Protein AF-A0A1B8YMQ2-F1 (afdb_monomer)

Structure (mmCIF, N/CA/C/O backbone):
data_AF-A0A1B8YMQ2-F1
#
_entry.id   AF-A0A1B8YMQ2-F1
#
loop_
_atom_site.group_PDB
_atom_site.id
_atom_site.type_symbol
_atom_site.label_atom_id
_atom_site.label_alt_id
_atom_site.label_comp_id
_atom_site.label_asym_id
_atom_site.label_entity_id
_atom_site.label_seq_id
_atom_site.pdbx_PDB_ins_code
_atom_site.Cartn_x
_atom_site.Cartn_y
_atom_site.Cartn_z
_atom_site.occupancy
_atom_site.B_iso_or_equiv
_atom_site.auth_seq_id
_atom_site.auth_comp_id
_atom_site.auth_asym_id
_atom_site.auth_atom_id
_atom_site.pdbx_PDB_model_num
ATOM 1 N N . MET A 1 1 ? 11.343 -5.820 6.277 1.00 62.94 1 MET A N 1
ATOM 2 C CA . MET A 1 1 ? 10.609 -6.178 7.516 1.00 62.94 1 MET A CA 1
ATOM 3 C C . MET A 1 1 ? 9.156 -6.588 7.267 1.00 62.94 1 MET A C 1
ATOM 5 O O . MET A 1 1 ? 8.748 -7.556 7.883 1.00 62.94 1 MET A O 1
ATOM 9 N N . MET A 1 2 ? 8.394 -5.951 6.362 1.00 65.00 2 MET A N 1
ATOM 10 C CA . MET A 1 2 ? 6.984 -6.314 6.087 1.00 65.00 2 MET A CA 1
ATOM 11 C C . MET A 1 2 ? 6.801 -7.747 5.542 1.00 65.00 2 MET A C 1
ATOM 13 O O . MET A 1 2 ? 6.052 -8.522 6.126 1.00 65.00 2 MET A O 1
ATOM 17 N N . ASN A 1 3 ? 7.557 -8.144 4.512 1.00 62.72 3 ASN A N 1
ATOM 18 C CA . ASN A 1 3 ? 7.456 -9.501 3.947 1.00 62.72 3 ASN A CA 1
ATOM 19 C C . ASN A 1 3 ? 7.846 -10.598 4.946 1.00 62.72 3 ASN A C 1
ATOM 21 O O . ASN A 1 3 ? 7.278 -11.677 4.911 1.00 62.72 3 ASN A O 1
ATOM 25 N N . GLY A 1 4 ? 8.752 -10.309 5.886 1.00 63.69 4 GLY A N 1
ATOM 26 C CA . GLY A 1 4 ? 9.114 -11.262 6.939 1.00 63.69 4 GLY A CA 1
ATOM 27 C C . GLY A 1 4 ? 7.938 -11.594 7.860 1.00 63.69 4 GLY A C 1
ATOM 28 O O . GLY A 1 4 ? 7.724 -12.756 8.173 1.00 63.69 4 GLY A O 1
ATOM 29 N N . ILE A 1 5 ? 7.135 -10.594 8.237 1.00 70.44 5 ILE A N 1
ATOM 30 C CA . ILE A 1 5 ? 5.942 -10.799 9.073 1.00 70.44 5 ILE A CA 1
ATOM 31 C C . ILE A 1 5 ? 4.863 -11.560 8.295 1.00 70.44 5 ILE A C 1
ATOM 33 O O . ILE A 1 5 ? 4.245 -12.466 8.847 1.00 70.44 5 ILE A O 1
ATOM 37 N N . LEU A 1 6 ? 4.661 -11.224 7.018 1.00 69.00 6 LEU A N 1
ATOM 38 C CA . LEU A 1 6 ? 3.693 -11.903 6.149 1.00 69.00 6 LEU A CA 1
ATOM 39 C C . LEU A 1 6 ? 4.047 -13.386 5.978 1.00 69.00 6 LEU A C 1
ATOM 41 O O . LEU A 1 6 ? 3.227 -14.246 6.293 1.00 69.00 6 LEU A O 1
ATOM 45 N N . MET A 1 7 ? 5.303 -13.682 5.630 1.00 69.50 7 MET A N 1
ATOM 46 C CA . MET A 1 7 ? 5.786 -15.054 5.452 1.00 69.50 7 MET A CA 1
ATOM 47 C C . MET A 1 7 ? 5.712 -15.870 6.748 1.00 69.50 7 MET A C 1
ATOM 49 O O . MET A 1 7 ? 5.367 -17.047 6.715 1.00 69.50 7 MET A O 1
ATOM 53 N N . SER A 1 8 ? 5.974 -15.257 7.909 1.00 72.44 8 SER A N 1
ATOM 54 C CA . SER A 1 8 ? 5.798 -15.927 9.207 1.00 72.44 8 SER A CA 1
ATOM 55 C C . SER A 1 8 ? 4.336 -16.230 9.557 1.00 72.44 8 SER A C 1
ATOM 57 O O . SER A 1 8 ? 4.093 -17.103 10.384 1.00 72.44 8 SER A O 1
ATOM 59 N N . ASN A 1 9 ? 3.371 -15.552 8.930 1.00 70.19 9 ASN A N 1
ATOM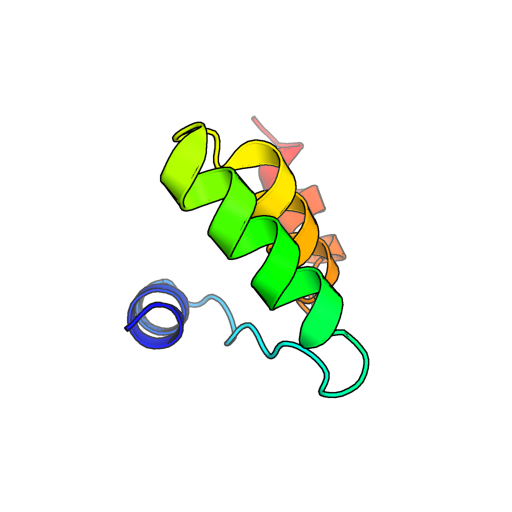 60 C CA . ASN A 1 9 ? 1.938 -15.829 9.067 1.00 70.19 9 ASN A CA 1
ATOM 61 C C . ASN A 1 9 ? 1.391 -16.705 7.921 1.00 70.19 9 ASN A C 1
ATOM 63 O O . ASN A 1 9 ? 0.179 -16.863 7.804 1.00 70.19 9 ASN A O 1
ATOM 67 N N . GLY A 1 10 ? 2.264 -17.276 7.079 1.00 68.19 10 GLY A N 1
ATOM 68 C CA . GLY A 1 10 ? 1.865 -18.108 5.938 1.00 68.19 10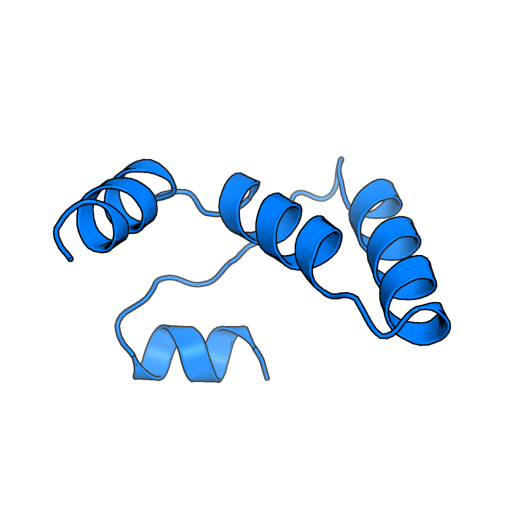 GLY A CA 1
ATOM 69 C C . GLY A 1 10 ? 1.256 -17.326 4.771 1.00 68.19 10 GLY A C 1
ATOM 70 O O . GLY A 1 10 ? 0.625 -17.930 3.910 1.00 68.19 10 GLY A O 1
ATOM 71 N N . ILE A 1 11 ? 1.424 -16.000 4.750 1.00 67.69 11 ILE A N 1
ATOM 72 C CA . ILE A 1 11 ? 0.980 -15.124 3.664 1.00 67.69 11 ILE A CA 1
ATOM 73 C C . ILE A 1 11 ? 2.172 -14.869 2.742 1.00 67.69 11 ILE A C 1
ATOM 75 O O . ILE A 1 11 ? 3.267 -14.536 3.209 1.00 67.69 11 ILE A O 1
ATOM 79 N N . ASP A 1 12 ? 1.956 -15.019 1.438 1.00 69.12 12 ASP A N 1
ATOM 80 C CA . ASP A 1 12 ? 2.996 -14.802 0.441 1.00 69.12 12 ASP A CA 1
ATOM 81 C C . ASP A 1 12 ? 3.516 -13.357 0.442 1.00 69.12 12 ASP A C 1
ATOM 83 O O . ASP A 1 12 ? 2.895 -12.402 0.920 1.00 69.12 12 ASP A O 1
ATOM 87 N N . ALA A 1 13 ? 4.741 -13.196 -0.052 1.00 69.31 13 ALA A N 1
ATOM 88 C CA . ALA A 1 13 ? 5.393 -11.899 -0.065 1.00 69.31 13 ALA A CA 1
ATOM 89 C C . ALA A 1 13 ? 4.667 -10.933 -1.013 1.00 69.31 13 ALA A C 1
ATOM 91 O O . ALA A 1 13 ? 4.492 -11.217 -2.198 1.00 69.31 13 ALA A O 1
ATOM 92 N N . ILE A 1 14 ? 4.343 -9.737 -0.517 1.00 71.81 14 ILE A N 1
ATOM 93 C CA . ILE A 1 14 ? 3.853 -8.658 -1.376 1.00 71.81 14 ILE A CA 1
ATOM 94 C C . ILE A 1 14 ? 5.036 -8.111 -2.174 1.00 71.81 14 ILE A C 1
ATOM 96 O O . ILE A 1 14 ? 6.052 -7.686 -1.610 1.00 71.81 14 ILE A O 1
ATOM 100 N N . SER A 1 15 ? 4.892 -8.115 -3.497 1.00 73.00 15 SER A N 1
ATOM 101 C CA . SER A 1 15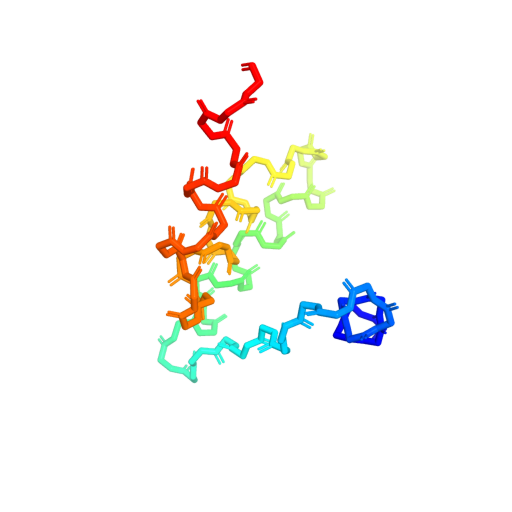 ? 5.849 -7.525 -4.427 1.00 73.00 15 SER A CA 1
ATOM 102 C C . SER A 1 15 ? 5.183 -6.365 -5.153 1.00 73.00 15 SER A C 1
ATOM 104 O O . SER A 1 15 ? 4.208 -6.552 -5.875 1.00 73.00 15 SER A O 1
ATOM 106 N N . VAL A 1 16 ? 5.694 -5.150 -4.953 1.00 73.19 16 VAL A N 1
ATOM 107 C CA . VAL A 1 16 ? 5.190 -3.969 -5.662 1.00 73.19 16 VAL A CA 1
ATOM 108 C C . VAL A 1 16 ? 5.805 -3.950 -7.066 1.00 73.19 16 VAL A C 1
ATOM 110 O O . VAL A 1 16 ? 7.034 -3.902 -7.179 1.00 73.19 16 VAL A O 1
ATOM 113 N N . PRO A 1 17 ? 5.001 -3.961 -8.146 1.00 78.12 17 PRO A N 1
ATOM 114 C CA . PRO A 1 17 ? 5.530 -3.909 -9.504 1.00 78.12 17 PRO A CA 1
ATOM 115 C C . PRO A 1 17 ? 6.327 -2.625 -9.746 1.00 78.12 17 PRO A C 1
ATOM 117 O O . PRO A 1 17 ? 5.887 -1.541 -9.360 1.00 78.12 17 PRO A O 1
ATOM 120 N N . ALA A 1 18 ? 7.448 -2.720 -10.469 1.00 77.44 18 ALA A N 1
ATOM 121 C CA . ALA A 1 18 ? 8.303 -1.569 -10.786 1.00 77.44 18 ALA A CA 1
ATOM 122 C C . ALA A 1 18 ? 7.526 -0.405 -11.440 1.00 77.44 18 ALA A C 1
ATOM 124 O O . ALA A 1 18 ? 7.786 0.760 -11.150 1.00 77.44 18 ALA A O 1
ATOM 125 N N . ALA A 1 19 ? 6.517 -0.722 -12.258 1.00 81.25 19 ALA A N 1
ATOM 126 C CA . ALA A 1 19 ? 5.649 0.258 -12.911 1.00 81.25 19 ALA A CA 1
ATOM 127 C C . ALA A 1 19 ? 4.779 1.078 -11.935 1.00 81.25 19 ALA A C 1
ATOM 129 O O . ALA A 1 19 ? 4.410 2.203 -12.257 1.00 81.25 19 ALA A O 1
ATOM 130 N N . LYS A 1 20 ? 4.468 0.542 -10.744 1.00 83.12 20 LYS A N 1
ATOM 131 C CA . LYS A 1 20 ? 3.621 1.193 -9.727 1.00 83.12 20 LYS A CA 1
ATOM 132 C C . LYS A 1 20 ? 4.424 1.782 -8.551 1.00 83.12 20 LYS A C 1
ATOM 134 O O . LYS A 1 20 ? 3.842 2.240 -7.570 1.00 83.12 20 LYS A O 1
ATOM 139 N N . VAL A 1 21 ? 5.760 1.813 -8.630 1.00 83.75 21 VAL A N 1
ATOM 140 C CA . VAL A 1 21 ? 6.633 2.336 -7.554 1.00 83.75 21 VAL A CA 1
ATOM 141 C C . VAL A 1 21 ? 6.384 3.819 -7.271 1.00 83.75 21 VAL A C 1
ATOM 143 O O . VAL A 1 21 ? 6.448 4.247 -6.120 1.00 83.75 21 VAL A O 1
ATOM 146 N N . HIS A 1 22 ? 6.079 4.613 -8.300 1.00 87.19 22 HIS A N 1
ATOM 147 C CA . HIS A 1 22 ? 5.769 6.030 -8.113 1.00 87.19 22 HIS A CA 1
ATOM 148 C C . HIS A 1 22 ? 4.509 6.220 -7.255 1.00 87.19 22 HIS A C 1
ATOM 150 O O . HIS A 1 22 ? 4.534 6.956 -6.271 1.00 87.19 22 HIS A O 1
ATOM 156 N N . GLU A 1 23 ? 3.457 5.466 -7.563 1.00 87.12 23 GLU A N 1
ATOM 157 C CA . GLU A 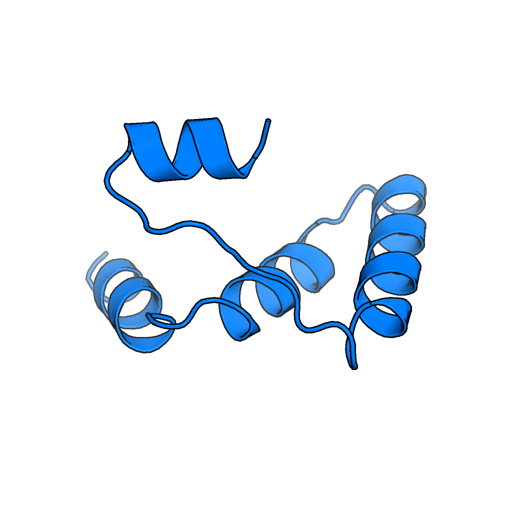1 23 ? 2.179 5.500 -6.853 1.00 87.12 23 GLU A CA 1
ATOM 158 C C . GLU A 1 23 ? 2.313 5.004 -5.400 1.00 87.12 23 GLU A C 1
ATOM 160 O O . GLU A 1 23 ? 1.767 5.606 -4.474 1.00 87.12 23 GLU A O 1
ATOM 165 N N . PHE A 1 24 ? 3.129 3.968 -5.175 1.00 86.31 24 PHE A N 1
ATOM 166 C CA . PHE A 1 24 ? 3.511 3.515 -3.834 1.00 86.31 24 PHE A CA 1
ATOM 167 C C . PHE A 1 24 ? 4.190 4.631 -3.024 1.00 86.31 24 PHE A C 1
ATOM 16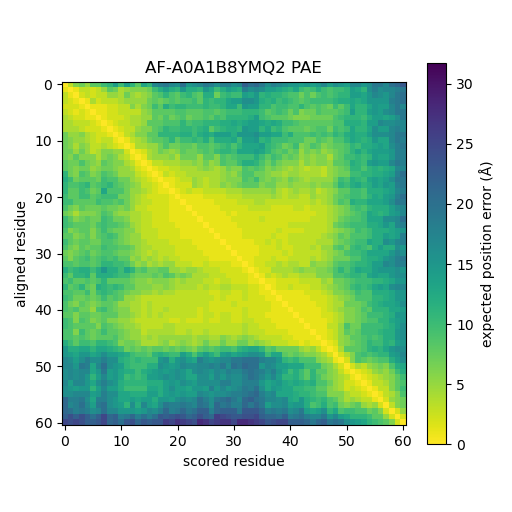9 O O . PHE A 1 24 ? 3.825 4.879 -1.873 1.00 86.31 24 PHE A O 1
ATOM 176 N N . ASN A 1 25 ? 5.161 5.328 -3.621 1.00 87.75 25 ASN A N 1
ATOM 177 C CA . ASN A 1 25 ? 5.900 6.392 -2.942 1.00 87.75 25 ASN A CA 1
ATOM 178 C C . ASN A 1 25 ? 4.988 7.570 -2.569 1.00 87.75 25 ASN A C 1
ATOM 180 O O . ASN A 1 25 ? 5.075 8.081 -1.451 1.00 87.75 25 ASN A O 1
ATOM 184 N N . GLU A 1 26 ? 4.081 7.977 -3.459 1.00 91.19 26 GLU A N 1
ATOM 185 C CA . GLU A 1 26 ? 3.113 9.040 -3.167 1.00 91.19 26 GLU A CA 1
ATOM 186 C C . GLU A 1 26 ? 2.175 8.668 -2.012 1.00 91.19 26 GLU A C 1
ATOM 188 O O . GLU A 1 26 ? 1.970 9.469 -1.091 1.00 91.19 26 GLU A O 1
ATOM 193 N N . LYS A 1 27 ? 1.649 7.437 -2.013 1.00 87.44 27 LYS A N 1
ATOM 194 C CA . LYS A 1 27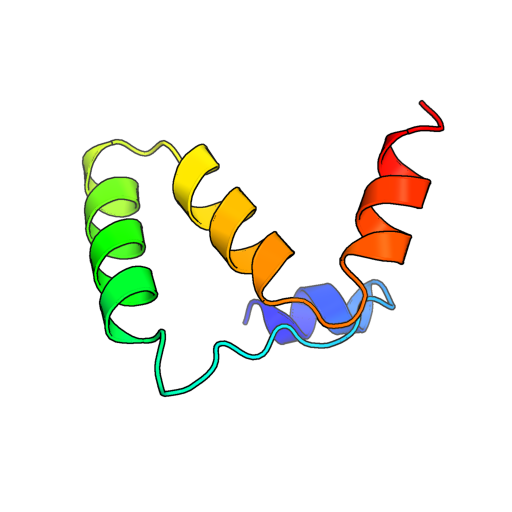 ? 0.784 6.933 -0.935 1.00 87.44 27 LYS A CA 1
ATOM 195 C C . LYS A 1 27 ? 1.529 6.841 0.395 1.00 87.44 27 LYS A C 1
ATOM 197 O O . LYS A 1 27 ? 0.977 7.229 1.424 1.00 87.44 27 LYS A O 1
ATOM 202 N N . MET A 1 28 ? 2.802 6.444 0.387 1.00 86.00 28 MET A N 1
ATOM 203 C CA . MET A 1 28 ? 3.647 6.457 1.587 1.00 86.00 28 MET A CA 1
ATOM 204 C C . MET A 1 28 ? 3.844 7.867 2.151 1.00 86.00 28 MET A C 1
ATOM 206 O O . MET A 1 28 ? 3.743 8.065 3.363 1.00 86.00 28 MET A O 1
ATOM 210 N N . VAL A 1 29 ? 4.073 8.871 1.298 1.00 90.25 29 VAL A N 1
ATOM 211 C CA . VAL A 1 29 ? 4.176 10.273 1.738 1.00 90.25 29 VAL A CA 1
ATOM 212 C C . VAL A 1 29 ? 2.863 10.746 2.368 1.00 90.25 29 VAL A C 1
ATOM 214 O O . VAL A 1 29 ? 2.878 11.379 3.427 1.00 90.25 29 VAL A O 1
ATOM 217 N N . ARG A 1 30 ? 1.715 10.412 1.763 1.00 87.81 30 ARG A N 1
ATOM 218 C CA . ARG A 1 30 ? 0.392 10.739 2.324 1.00 87.81 30 ARG A CA 1
ATOM 219 C C . ARG A 1 30 ? 0.147 10.049 3.660 1.00 87.81 30 ARG A C 1
ATOM 221 O O . ARG A 1 30 ? -0.314 10.714 4.588 1.00 87.81 30 ARG A O 1
ATOM 228 N N . PHE A 1 31 ? 0.511 8.775 3.789 1.00 88.12 31 PHE A N 1
ATOM 229 C CA . PHE A 1 31 ? 0.427 8.033 5.045 1.00 88.12 31 PHE A CA 1
ATOM 230 C C . PHE A 1 31 ? 1.271 8.691 6.141 1.00 88.12 31 PHE A C 1
ATOM 232 O O . PHE A 1 31 ? 0.777 8.940 7.238 1.00 88.12 31 PHE A O 1
ATOM 239 N N . TYR A 1 32 ? 2.526 9.054 5.857 1.00 88.06 32 TYR A N 1
ATOM 240 C CA . TYR A 1 32 ? 3.376 9.682 6.872 1.00 88.06 32 TYR A CA 1
ATOM 241 C C . TYR A 1 32 ? 2.821 11.014 7.386 1.00 88.06 32 TYR A C 1
ATOM 243 O O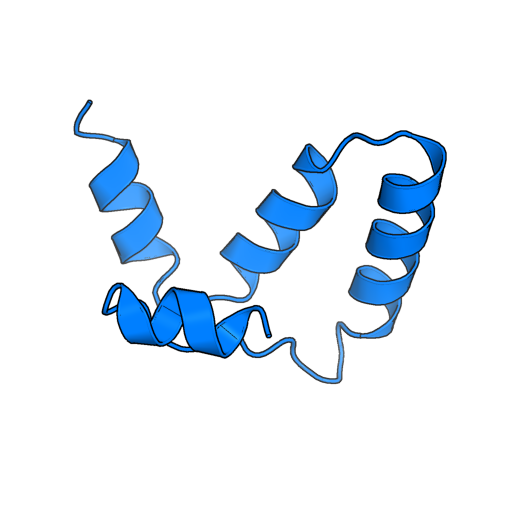 . TYR A 1 32 ? 3.020 11.324 8.565 1.00 88.06 32 TYR A O 1
ATOM 251 N N . ARG A 1 33 ? 2.109 11.766 6.533 1.00 88.19 33 ARG A N 1
ATOM 252 C CA . ARG A 1 33 ? 1.484 13.052 6.877 1.00 88.19 33 ARG A CA 1
ATOM 253 C C . ARG A 1 33 ? 0.144 12.905 7.595 1.00 88.19 33 ARG A C 1
ATOM 255 O O . ARG A 1 33 ? -0.086 13.604 8.573 1.00 88.19 33 ARG A O 1
ATOM 262 N N . SER A 1 34 ? -0.735 12.039 7.099 1.00 89.06 34 SER A N 1
ATOM 263 C CA . SER A 1 34 ? -2.109 11.885 7.604 1.00 89.06 34 SER A CA 1
ATOM 264 C C . SER A 1 34 ? -2.237 10.858 8.728 1.00 89.06 34 SER A C 1
ATOM 266 O O . SER A 1 34 ? -3.209 10.895 9.473 1.00 89.06 34 SER A O 1
ATOM 268 N N . LYS A 1 35 ? -1.266 9.941 8.841 1.00 87.12 35 LYS A N 1
ATOM 269 C CA . LYS A 1 35 ? -1.331 8.705 9.639 1.00 87.12 35 LYS A CA 1
ATOM 270 C C . LYS A 1 35 ? -2.466 7.758 9.236 1.00 87.12 35 LYS A C 1
ATOM 272 O O . LYS A 1 35 ? -2.669 6.753 9.910 1.00 87.12 35 LYS A O 1
ATOM 277 N N . ASP A 1 36 ? -3.142 8.027 8.122 1.00 87.75 36 ASP A N 1
ATOM 278 C CA . ASP A 1 36 ? -4.167 7.158 7.564 1.00 87.75 36 ASP A CA 1
ATOM 279 C C . ASP A 1 36 ? -3.532 6.167 6.582 1.00 87.75 36 ASP A C 1
ATOM 281 O O . ASP A 1 36 ? -2.982 6.542 5.543 1.00 87.75 36 ASP A O 1
ATOM 285 N N . ALA A 1 37 ? -3.567 4.886 6.947 1.00 84.38 37 ALA A N 1
ATOM 286 C CA . ALA A 1 37 ? -3.007 3.801 6.152 1.00 84.38 37 ALA A CA 1
ATOM 287 C C . ALA A 1 37 ? -4.006 3.207 5.148 1.00 84.38 37 ALA A C 1
ATOM 289 O O . ALA A 1 37 ? -3.622 2.323 4.387 1.00 84.38 37 ALA A O 1
ATOM 290 N N . THR A 1 38 ? -5.263 3.660 5.119 1.00 87.12 38 THR A N 1
ATOM 291 C CA . THR A 1 38 ? -6.340 3.044 4.326 1.00 87.12 38 THR A CA 1
ATOM 292 C C . THR A 1 38 ? -5.986 2.976 2.842 1.00 87.12 38 THR A C 1
ATOM 294 O O . THR A 1 38 ? -6.042 1.909 2.232 1.00 87.12 38 THR A O 1
ATOM 297 N N . GLU A 1 39 ? -5.535 4.095 2.269 1.00 85.38 39 GLU A N 1
ATOM 298 C CA . GLU A 1 39 ? -5.150 4.182 0.855 1.00 85.38 39 GLU A CA 1
ATOM 299 C C . GLU A 1 39 ? -3.935 3.291 0.532 1.00 85.38 39 GLU A C 1
ATOM 301 O O . GLU A 1 39 ? -3.868 2.664 -0.528 1.00 85.38 39 GLU A O 1
ATOM 306 N N . MET A 1 40 ? -2.987 3.211 1.469 1.00 86.00 40 MET A N 1
ATOM 307 C CA . MET A 1 40 ? -1.757 2.436 1.330 1.00 86.00 40 MET A CA 1
ATOM 308 C C . MET A 1 40 ? -2.016 0.929 1.418 1.00 86.00 40 MET A C 1
ATOM 310 O O . MET A 1 40 ? -1.506 0.155 0.611 1.00 86.00 40 MET A O 1
ATOM 314 N N . MET A 1 41 ? -2.842 0.510 2.376 1.00 83.25 41 MET A N 1
ATOM 315 C CA . MET A 1 41 ? -3.222 -0.888 2.562 1.00 83.25 41 MET A CA 1
ATOM 316 C C . MET A 1 41 ? -4.055 -1.392 1.386 1.00 83.25 41 MET A C 1
ATOM 318 O O . MET A 1 41 ? -3.804 -2.492 0.906 1.00 83.25 41 MET A O 1
ATOM 322 N N . ALA A 1 42 ? -4.981 -0.581 0.862 1.00 84.88 42 ALA A N 1
ATOM 323 C CA . ALA A 1 42 ? -5.748 -0.935 -0.332 1.00 84.88 42 ALA A CA 1
ATOM 324 C C . ALA A 1 42 ? -4.840 -1.176 -1.552 1.00 84.88 42 ALA A C 1
ATOM 326 O O . ALA A 1 42 ? -5.023 -2.154 -2.273 1.00 84.88 42 ALA A O 1
ATOM 327 N N . PHE A 1 43 ? -3.829 -0.324 -1.746 1.00 85.44 43 PHE A N 1
ATOM 328 C CA . PHE A 1 43 ? -2.844 -0.478 -2.819 1.00 85.44 43 PHE A CA 1
ATOM 329 C C . PHE A 1 43 ? -1.971 -1.732 -2.652 1.00 85.44 43 PHE A C 1
ATOM 331 O O . PHE A 1 43 ? -1.710 -2.443 -3.620 1.00 85.44 43 PHE A O 1
ATOM 338 N N . LEU A 1 44 ? -1.521 -2.018 -1.427 1.00 81.69 44 LEU A N 1
ATOM 339 C CA . LEU A 1 44 ? -0.724 -3.211 -1.132 1.00 81.69 44 LEU A CA 1
ATOM 340 C C . LEU A 1 44 ? -1.520 -4.499 -1.332 1.00 81.69 44 LEU A C 1
ATOM 342 O O . LEU A 1 44 ? -0.972 -5.463 -1.861 1.00 81.69 44 LEU A O 1
ATOM 346 N N . VAL A 1 45 ? -2.800 -4.494 -0.948 1.00 79.62 45 VAL A N 1
ATOM 347 C CA . VAL A 1 45 ? -3.711 -5.601 -1.233 1.00 79.62 45 VAL A CA 1
ATOM 348 C C . VAL A 1 45 ? -3.820 -5.779 -2.739 1.00 79.62 45 VAL A C 1
ATOM 350 O O . VAL A 1 45 ? -3.535 -6.873 -3.183 1.00 79.62 45 VAL A O 1
ATOM 353 N N . ASP A 1 46 ? -4.096 -4.735 -3.529 1.00 80.12 46 ASP A N 1
ATOM 354 C CA . ASP A 1 46 ? -4.172 -4.817 -5.005 1.00 80.12 46 ASP A CA 1
ATOM 355 C C . ASP A 1 46 ? -2.902 -5.383 -5.673 1.00 80.12 46 ASP A C 1
ATOM 357 O O . ASP A 1 46 ? -2.972 -6.006 -6.729 1.00 80.12 46 ASP A O 1
ATOM 361 N N . CYS A 1 47 ? -1.731 -5.192 -5.056 1.00 74.25 47 CYS A N 1
ATOM 362 C CA . CYS A 1 47 ? -0.466 -5.741 -5.549 1.00 74.25 47 CYS A CA 1
ATOM 363 C C . CYS A 1 47 ? -0.216 -7.207 -5.150 1.00 74.25 47 CYS A C 1
ATOM 365 O O . CYS A 1 47 ? 0.758 -7.796 -5.618 1.00 74.25 4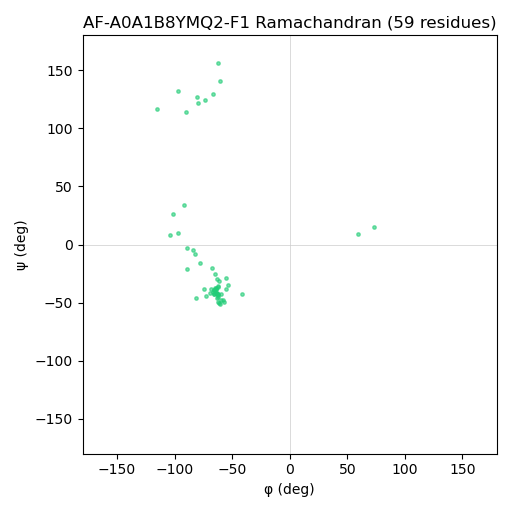7 CYS A O 1
ATOM 367 N N . HIS A 1 48 ? -1.035 -7.799 -4.278 1.00 70.81 48 HIS A N 1
ATOM 368 C CA . HIS A 1 48 ? -0.880 -9.186 -3.843 1.00 70.81 48 HIS A CA 1
ATOM 369 C C . HIS A 1 48 ? -1.472 -10.148 -4.889 1.00 70.81 48 HIS A C 1
ATOM 371 O O . HIS A 1 48 ? -2.638 -10.040 -5.257 1.00 70.81 48 HIS A O 1
ATOM 377 N N . SER A 1 49 ? -0.700 -11.138 -5.341 1.00 62.72 49 SER A N 1
ATOM 378 C CA . SER A 1 49 ? -1.136 -12.140 -6.333 1.00 62.72 49 SER A CA 1
ATOM 379 C C . SER A 1 49 ? -2.419 -12.872 -5.904 1.00 62.72 49 SER A C 1
ATOM 381 O O . SER A 1 49 ? -3.308 -13.105 -6.714 1.00 62.72 49 SER A O 1
ATOM 383 N N . ASP A 1 50 ? -2.536 -13.166 -4.605 1.00 60.09 50 ASP A N 1
ATOM 384 C CA . ASP A 1 50 ? -3.724 -13.756 -3.966 1.00 60.09 50 ASP A CA 1
ATOM 385 C C . ASP A 1 50 ? -4.745 -12.750 -3.394 1.00 60.09 50 ASP A C 1
ATOM 387 O O . ASP A 1 50 ? -5.395 -13.042 -2.386 1.00 60.09 50 ASP A O 1
ATOM 391 N N . VAL A 1 51 ? -4.932 -11.575 -4.014 1.00 62.84 51 VAL A N 1
ATOM 392 C CA . VAL A 1 51 ? -6.038 -10.638 -3.680 1.00 62.84 51 VAL A CA 1
ATOM 393 C C . VAL A 1 51 ? -7.358 -11.365 -3.433 1.00 62.84 51 VAL A C 1
ATOM 395 O O . VAL A 1 51 ? -8.082 -11.055 -2.484 1.00 62.84 51 VAL A O 1
ATOM 398 N N . GLU A 1 52 ? -7.651 -12.351 -4.275 1.00 57.03 52 GLU A N 1
ATOM 399 C CA . GLU A 1 52 ? -8.879 -13.135 -4.227 1.00 57.03 52 GLU A CA 1
ATOM 400 C C . GLU A 1 52 ? -8.988 -13.975 -2.943 1.00 57.03 52 GLU A C 1
ATOM 402 O O . GLU A 1 52 ? -10.064 -14.049 -2.349 1.00 57.03 52 GLU A O 1
ATOM 407 N N . GLN A 1 53 ? -7.883 -14.536 -2.437 1.00 58.97 53 GLN A N 1
ATOM 408 C CA . GLN A 1 53 ? -7.891 -15.326 -1.198 1.00 58.97 53 GLN A CA 1
ATOM 409 C C . GLN A 1 53 ? -8.019 -14.437 0.047 1.00 58.97 53 GLN A C 1
ATOM 411 O O . GLN A 1 53 ? -8.759 -14.774 0.973 1.00 58.97 53 GLN A O 1
ATOM 416 N N . ILE A 1 54 ? -7.368 -13.266 0.056 1.00 60.62 54 ILE A N 1
ATOM 417 C CA . ILE A 1 54 ? -7.469 -12.293 1.160 1.00 60.62 54 ILE A CA 1
ATOM 418 C C . ILE A 1 54 ? -8.895 -11.731 1.252 1.00 60.62 54 ILE A C 1
ATOM 420 O O . ILE A 1 54 ? -9.460 -11.620 2.344 1.00 60.62 54 ILE A O 1
ATOM 424 N N . ARG A 1 55 ? -9.516 -11.407 0.109 1.00 59.47 55 ARG A N 1
ATOM 425 C CA . ARG A 1 55 ? -10.920 -10.966 0.058 1.00 59.47 55 ARG A CA 1
ATOM 426 C C . ARG A 1 55 ? -11.878 -12.067 0.514 1.00 59.47 55 ARG A C 1
ATOM 428 O O . ARG A 1 55 ? -12.787 -11.788 1.297 1.00 59.47 55 ARG A O 1
ATOM 435 N N . ALA A 1 56 ? -11.648 -13.314 0.096 1.00 58.59 56 ALA A N 1
ATOM 436 C CA . ALA A 1 56 ? -12.460 -14.455 0.514 1.00 58.59 56 ALA A CA 1
ATOM 437 C C . ALA A 1 56 ? -12.367 -14.732 2.029 1.00 58.59 56 ALA A C 1
ATOM 439 O O . ALA A 1 56 ? -13.382 -15.039 2.656 1.00 58.59 56 ALA A O 1
ATOM 440 N N . ALA A 1 57 ? -11.185 -14.573 2.634 1.00 59.81 57 ALA A N 1
ATOM 441 C CA . ALA A 1 57 ? -10.981 -14.744 4.074 1.00 59.81 57 ALA A CA 1
ATOM 442 C C . ALA A 1 57 ? -11.673 -13.651 4.912 1.00 59.81 57 ALA A C 1
ATOM 444 O O . ALA A 1 57 ? -12.264 -13.956 5.945 1.00 59.81 57 ALA A O 1
ATOM 44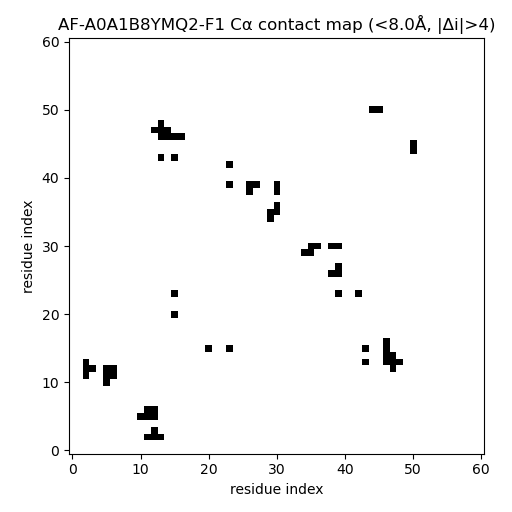5 N N . ASN A 1 58 ? -11.672 -12.399 4.443 1.00 57.84 58 ASN A N 1
ATOM 446 C CA . ASN A 1 58 ? -12.292 -11.273 5.156 1.00 57.84 58 ASN A CA 1
ATOM 447 C C . ASN A 1 58 ? -13.824 -11.209 5.027 1.00 57.84 58 ASN A C 1
ATOM 449 O O . ASN A 1 58 ? -14.466 -10.522 5.812 1.00 57.84 58 ASN A O 1
ATOM 453 N N . THR A 1 59 ? -14.425 -11.925 4.069 1.00 56.78 59 THR A N 1
ATOM 454 C CA . THR A 1 59 ? -15.894 -11.969 3.889 1.00 56.78 59 THR A CA 1
ATOM 455 C C . THR A 1 59 ? -16.570 -13.011 4.803 1.00 56.78 59 THR A C 1
ATOM 457 O O . THR A 1 59 ? -17.793 -13.108 4.835 1.00 56.78 59 THR A O 1
ATOM 460 N N . ARG A 1 60 ? -15.796 -13.814 5.556 1.00 45.12 60 ARG A N 1
ATOM 461 C CA . ARG A 1 60 ? -16.304 -14.855 6.477 1.00 45.12 60 ARG A CA 1
ATOM 462 C C . ARG A 1 60 ? -16.305 -14.437 7.958 1.00 45.12 60 ARG A C 1
ATOM 464 O O . ARG A 1 60 ? -16.236 -15.319 8.812 1.00 45.12 60 ARG A O 1
ATOM 471 N N . ASN A 1 61 ? -16.383 -13.140 8.263 1.00 42.09 61 ASN A N 1
ATOM 472 C CA . ASN A 1 61 ? -16.574 -12.647 9.632 1.00 42.09 61 ASN A CA 1
ATOM 473 C C . ASN A 1 61 ? -17.794 -11.729 9.719 1.00 42.09 61 ASN A C 1
ATOM 475 O O . ASN A 1 61 ? -17.841 -10.765 8.923 1.00 42.09 61 ASN A O 1
#

Radius of gyration: 12.51 Å; Cα contacts (8 Å, |Δi|>4): 34; chains: 1; bounding box: 27×31×22 Å

Organism: NCBI:txid1851568

Solvent-accessible surface area (backbone atoms only — not comparable to full-atom values): 3696 Å² total; per-residue (Å²): 112,69,48,60,56,32,48,74,70,75,36,78,68,70,55,79,53,81,90,49,48,66,61,52,52,54,38,50,55,50,23,75,72,69,72,53,52,66,70,44,52,54,52,53,45,73,44,28,93,58,42,67,58,57,53,57,62,65,70,74,114

Secondary structure (DSSP, 8-state):
-HHHHHHHTTPPPP---GGGHHHHHHHHHHHHHH---HHHHHHHHHT-TTHHHHHHHHTT-

Mean predicted aligned error: 8.39 Å

Sequence (61 aa):
MMNGILMSNGIDAISVPAAKVHEFNEKMVRFYRSKDATEMMAFLVDCHSDVEQIRAANTRN

pLDDT: mean 74.53, std 12.18, range [42.09, 91.19]

Foldseek 3Di:
DVQVVCVVVVHHGQDDDPVCVVVLVVLVVVCVVVVDCPVNVVNSLVRGPPVVVVVVVVVPD